Protein AF-A0A849ZLZ9-F1 (afdb_monomer)

Mean predicted aligned error: 6.82 Å

Radius of gyration: 15.66 Å; Cα contacts (8 Å, |Δi|>4): 148; chains: 1; bounding box: 37×38×41 Å

Solvent-accessible surface area (backbone atoms only — not comparable to full-atom values): 7045 Å² total; per-residue (Å²): 137,60,67,67,55,27,52,51,31,30,53,51,10,50,60,43,27,36,70,63,46,34,76,78,37,61,82,52,41,69,60,48,63,69,46,53,81,49,39,29,58,56,12,41,54,38,23,54,53,19,50,56,50,46,53,55,45,62,78,40,39,76,65,25,72,73,36,74,67,30,52,51,51,50,51,46,33,52,43,32,30,54,51,9,44,65,41,14,42,66,55,49,42,72,75,66,49,45,83,73,53,43,56,58,43,52,58,49,46,65,58,49,56,75,44,32,41,63,47,9,52,49,24,33,54,47,17,52,53,50,41,52,54,69,73,77,108

Secondary structure (DSSP, 8-state):
--HHHHHHHHHHHHHHTHHHHHHH-GGGHHHHHHHGGGHHHHHHHHHHHHHHHHHHHHHTHHHHTTSHHHHHHHHHHHHHHHHHHHHHHHHHHHHH--HHHHHHHHHHHHHHGGGHHHHHHHHHHHHHHHHHHHHH-

pLDDT: mean 80.6, std 7.14, range [56.56, 90.19]

Sequence (137 aa):
MSLILSLALIVLGLLACSSLIISKKPNAKELLDKIAPFQGYIGLVLLVLGLVNLVQAILNIGVMFSSIYGIIGLLVIFVSIALGFLASFTLLGQWFGGSAAAEKGVALRAKLILYQVPLGVAGIVLGAYWAFLTLTA

Foldseek 3Di:
DDLVLLVLLLVLLCLLCVVVCCVVPVVCVVVSVVCLVCQLVSLQVLLVVLVVVVVVCVVVVVVLVVDPVSVLVVVLSVLSNLSSCLSNLVVCCVVPPDPVCNVVSVVVNVVSSVCSNVSSVVSNVSSVVVSVVVVVD

Structure (mmCIF, N/CA/C/O backbone):
data_AF-A0A849ZLZ9-F1
#
_entry.id   AF-A0A849ZLZ9-F1
#
loop_
_atom_site.group_PDB
_atom_site.id
_atom_site.type_symbol
_atom_site.label_atom_id
_atom_site.label_alt_id
_atom_site.label_comp_id
_atom_site.label_asym_id
_atom_site.label_entity_id
_atom_site.label_seq_id
_atom_site.pdbx_PDB_ins_code
_atom_site.Cartn_x
_atom_site.Cartn_y
_atom_site.Cartn_z
_atom_site.occupancy
_atom_site.B_iso_or_equiv
_atom_site.auth_seq_id
_atom_site.auth_comp_id
_atom_site.auth_asym_id
_atom_site.auth_atom_id
_atom_site.pdbx_PDB_model_num
ATOM 1 N N . MET A 1 1 ? 14.075 -1.977 -4.797 1.00 59.25 1 MET A N 1
ATOM 2 C CA . MET A 1 1 ? 12.755 -2.215 -4.172 1.00 59.25 1 MET A CA 1
ATOM 3 C C . MET A 1 1 ? 12.989 -2.818 -2.793 1.00 59.25 1 MET A C 1
ATOM 5 O O . MET A 1 1 ? 13.527 -3.913 -2.717 1.00 59.25 1 MET A O 1
ATOM 9 N N . SER A 1 2 ? 12.710 -2.083 -1.718 1.00 62.53 2 SER A N 1
ATOM 10 C CA . SER A 1 2 ? 13.161 -2.439 -0.363 1.00 62.53 2 SER A CA 1
ATOM 11 C C . SER A 1 2 ? 12.257 -3.488 0.294 1.00 62.53 2 SER A C 1
ATOM 13 O O . SER A 1 2 ? 11.039 -3.389 0.196 1.00 62.53 2 SER A O 1
ATOM 15 N N . LEU A 1 3 ? 12.836 -4.426 1.048 1.00 72.38 3 LEU A N 1
ATOM 16 C CA . LEU A 1 3 ? 12.129 -5.460 1.832 1.00 72.38 3 LEU A CA 1
ATOM 17 C C . LEU A 1 3 ? 11.069 -4.867 2.792 1.00 72.38 3 LEU A C 1
ATOM 19 O O . LEU A 1 3 ? 10.021 -5.457 3.050 1.00 72.38 3 LEU A O 1
ATOM 23 N N . ILE A 1 4 ? 11.312 -3.631 3.233 1.00 72.94 4 ILE A N 1
ATOM 24 C CA . ILE A 1 4 ? 10.405 -2.785 4.020 1.00 72.94 4 ILE A CA 1
ATOM 25 C C . ILE A 1 4 ? 9.053 -2.571 3.315 1.00 72.94 4 ILE A C 1
ATOM 27 O O . ILE A 1 4 ? 8.011 -2.586 3.965 1.00 72.94 4 ILE A O 1
ATOM 31 N N . LEU A 1 5 ? 9.055 -2.400 1.991 1.00 72.44 5 LEU A N 1
ATOM 32 C CA . LEU A 1 5 ? 7.855 -2.151 1.187 1.00 72.44 5 LEU A CA 1
ATOM 33 C C . LEU A 1 5 ? 6.989 -3.412 1.098 1.00 72.44 5 LEU A C 1
ATOM 35 O O . LEU A 1 5 ? 5.779 -3.336 1.286 1.00 72.44 5 LEU A O 1
ATOM 39 N N . SER A 1 6 ? 7.616 -4.576 0.906 1.00 75.19 6 SER A N 1
ATOM 40 C CA . SER A 1 6 ? 6.931 -5.874 0.893 1.00 75.19 6 SER A CA 1
ATOM 41 C C . SER A 1 6 ? 6.274 -6.174 2.241 1.00 75.19 6 SER A C 1
ATOM 43 O O . SER A 1 6 ? 5.108 -6.558 2.292 1.00 75.19 6 SER A O 1
ATOM 45 N N . LEU A 1 7 ? 6.993 -5.943 3.344 1.00 79.88 7 LEU A N 1
ATOM 46 C CA . LEU A 1 7 ? 6.455 -6.120 4.696 1.00 79.88 7 LEU A CA 1
ATOM 47 C C . LEU A 1 7 ? 5.292 -5.164 4.974 1.00 79.88 7 LEU A C 1
ATOM 49 O O . LEU A 1 7 ? 4.244 -5.593 5.457 1.00 79.88 7 LEU A O 1
ATOM 53 N N . ALA A 1 8 ? 5.444 -3.884 4.631 1.00 78.81 8 ALA A N 1
ATOM 54 C CA . ALA A 1 8 ? 4.388 -2.892 4.803 1.00 78.81 8 ALA A CA 1
ATOM 55 C C . ALA A 1 8 ? 3.140 -3.231 3.968 1.00 78.81 8 ALA A C 1
ATOM 57 O O . ALA A 1 8 ? 2.022 -3.083 4.462 1.00 78.81 8 ALA A O 1
ATOM 58 N N . LEU A 1 9 ? 3.319 -3.749 2.746 1.00 80.50 9 LEU A N 1
ATOM 59 C CA . LEU A 1 9 ? 2.232 -4.216 1.885 1.00 80.50 9 LEU A CA 1
ATOM 60 C C . LEU A 1 9 ? 1.478 -5.399 2.500 1.00 80.50 9 LEU A C 1
ATOM 62 O O . LEU A 1 9 ? 0.249 -5.410 2.487 1.00 80.50 9 LEU A O 1
ATOM 66 N N . ILE A 1 10 ? 2.196 -6.368 3.072 1.00 82.25 10 ILE A N 1
ATOM 67 C CA . ILE A 1 10 ? 1.593 -7.526 3.747 1.00 82.25 10 ILE A CA 1
ATOM 68 C C . ILE A 1 10 ? 0.794 -7.068 4.970 1.00 82.25 10 ILE A C 1
ATOM 70 O O . ILE A 1 10 ? -0.351 -7.486 5.145 1.00 82.25 10 ILE A O 1
ATOM 74 N N . VAL A 1 11 ? 1.357 -6.177 5.793 1.00 82.31 11 VAL A N 1
ATOM 75 C CA . VAL A 1 11 ? 0.673 -5.629 6.976 1.00 82.31 11 VAL A CA 1
ATOM 76 C C . VAL A 1 11 ? -0.584 -4.859 6.572 1.00 82.31 11 VAL A C 1
ATOM 78 O O . VAL A 1 11 ? -1.655 -5.097 7.127 1.00 82.31 11 VAL A O 1
ATOM 81 N N . LEU A 1 12 ? -0.502 -3.983 5.568 1.00 81.88 12 LEU A N 1
ATOM 82 C CA . LEU A 1 12 ? -1.668 -3.254 5.064 1.00 81.88 12 LEU A CA 1
ATOM 83 C C . LEU A 1 12 ? -2.6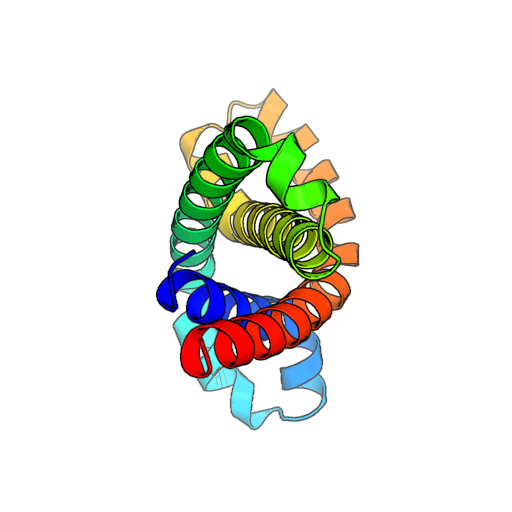92 -4.169 4.395 1.00 81.88 12 LEU A C 1
ATOM 85 O O . LEU A 1 12 ? -3.888 -3.938 4.548 1.00 81.88 12 LEU A O 1
ATOM 89 N N . GLY A 1 13 ? -2.250 -5.220 3.708 1.00 82.12 13 GLY A N 1
ATOM 90 C CA . GLY A 1 13 ? -3.126 -6.234 3.134 1.00 82.12 13 GLY A CA 1
ATOM 91 C C . GLY A 1 13 ? -3.882 -7.018 4.207 1.00 82.12 13 GLY A C 1
ATOM 92 O O . GLY A 1 13 ? -5.089 -7.226 4.077 1.00 82.12 13 GLY A O 1
ATOM 93 N N . LEU A 1 14 ? -3.217 -7.364 5.314 1.00 82.38 14 LEU A N 1
ATOM 94 C CA . LEU A 1 14 ? -3.843 -7.974 6.493 1.00 82.38 14 LEU A CA 1
ATOM 95 C C . LEU A 1 14 ? -4.865 -7.031 7.140 1.00 82.38 14 LEU A C 1
ATOM 97 O O . LEU A 1 14 ? -5.978 -7.458 7.440 1.00 82.38 14 LEU A O 1
ATOM 101 N N . LEU A 1 15 ? -4.530 -5.747 7.300 1.00 82.56 15 LEU A N 1
ATOM 102 C CA . LEU A 1 15 ? -5.455 -4.735 7.825 1.00 82.56 15 LEU A CA 1
ATOM 103 C C . LEU A 1 15 ? -6.642 -4.492 6.881 1.00 82.56 15 LEU A C 1
ATOM 105 O O . LEU A 1 15 ? -7.772 -4.329 7.336 1.00 82.56 15 LEU A O 1
ATOM 109 N N . ALA A 1 16 ? -6.420 -4.515 5.567 1.00 83.12 16 ALA A N 1
ATOM 110 C CA . ALA A 1 16 ? -7.469 -4.414 4.556 1.00 83.12 16 ALA A CA 1
ATOM 111 C C . ALA A 1 16 ? -8.394 -5.643 4.550 1.00 83.12 16 ALA A C 1
ATOM 113 O O . ALA A 1 16 ? -9.595 -5.508 4.325 1.00 83.12 16 ALA A O 1
ATOM 114 N N . CYS A 1 17 ? -7.856 -6.822 4.868 1.00 82.62 17 CYS A N 1
ATOM 115 C CA . CYS A 1 17 ? -8.613 -8.062 5.042 1.00 82.62 17 CYS A CA 1
ATOM 116 C C . CYS A 1 17 ? -9.106 -8.279 6.481 1.00 82.62 17 CYS A C 1
ATOM 118 O O . CYS A 1 17 ? -9.620 -9.356 6.781 1.00 82.62 17 CYS A O 1
ATOM 120 N N . SER A 1 18 ? -8.967 -7.295 7.377 1.00 79.38 18 SER A N 1
ATOM 121 C CA . SER A 1 18 ? -9.346 -7.418 8.793 1.00 79.38 18 SER A CA 1
ATOM 122 C C . SER A 1 18 ? -10.785 -7.902 8.971 1.00 79.38 18 SER A C 1
ATOM 124 O O . SER A 1 18 ? -11.031 -8.776 9.794 1.00 79.38 18 SER A O 1
ATOM 126 N N . SER A 1 19 ? -11.718 -7.430 8.141 1.00 74.94 19 SER A N 1
ATOM 127 C CA . SER A 1 19 ? -13.118 -7.874 8.134 1.00 74.94 19 SER A CA 1
ATOM 128 C C . SER A 1 19 ? -13.273 -9.376 7.855 1.00 74.94 19 SER A C 1
ATOM 130 O O . SER A 1 19 ? -14.021 -10.059 8.557 1.00 74.94 19 SER A O 1
ATOM 132 N N . LEU A 1 20 ? -12.523 -9.922 6.890 1.00 78.44 20 LEU A N 1
ATOM 133 C CA . LEU A 1 20 ? -12.486 -11.361 6.609 1.00 78.44 20 LEU A CA 1
ATOM 134 C C . LEU A 1 20 ? -11.795 -12.149 7.728 1.00 78.44 20 LEU A C 1
ATOM 136 O O . LEU A 1 20 ? -12.244 -13.241 8.086 1.00 78.44 20 LEU A O 1
ATOM 140 N N . ILE A 1 21 ? -10.704 -11.610 8.277 1.00 80.56 21 ILE A N 1
ATOM 141 C CA . ILE A 1 21 ? -9.932 -12.261 9.341 1.00 80.56 21 ILE A CA 1
ATOM 142 C C . ILE A 1 21 ? -10.770 -12.348 10.616 1.00 80.56 21 ILE A C 1
ATOM 144 O O . ILE A 1 21 ? -10.863 -13.429 11.184 1.00 80.56 21 ILE A O 1
ATOM 148 N N . ILE A 1 22 ? -11.431 -11.265 11.029 1.00 81.31 22 ILE A N 1
ATOM 149 C CA . ILE A 1 22 ? -12.302 -11.226 12.213 1.00 81.31 22 ILE A CA 1
ATOM 150 C C . ILE A 1 22 ? -13.489 -12.181 12.042 1.00 81.31 22 ILE A C 1
ATOM 152 O O . ILE A 1 22 ? -13.845 -12.880 12.988 1.00 81.31 22 ILE A O 1
ATOM 156 N N . SER A 1 23 ? -14.053 -12.276 10.831 1.00 80.31 23 SER A N 1
ATOM 157 C CA . SER A 1 23 ? -15.145 -13.210 10.525 1.00 80.31 23 SER A CA 1
ATOM 158 C C . SER A 1 23 ? -14.745 -14.683 10.702 1.00 80.31 23 SER A C 1
ATOM 160 O O . SER A 1 23 ? -15.577 -15.491 11.111 1.00 80.31 23 SER A O 1
ATOM 162 N N . LYS A 1 24 ? -13.480 -15.045 10.442 1.00 83.00 24 LYS A N 1
ATOM 163 C CA . LYS A 1 24 ? -12.973 -16.423 10.610 1.00 83.00 24 LYS A CA 1
ATOM 164 C C . LYS A 1 24 ? -12.266 -16.671 11.946 1.00 83.00 24 LYS A C 1
ATOM 166 O O . LYS A 1 24 ? -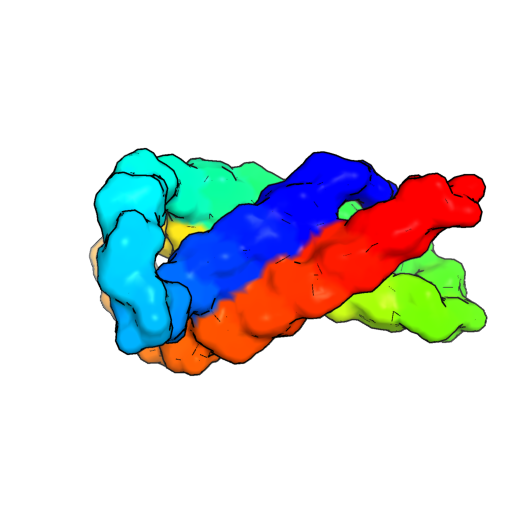12.232 -17.805 12.417 1.00 83.00 24 LYS A O 1
ATOM 171 N N . LYS A 1 25 ? -11.661 -15.642 12.536 1.00 79.81 25 LYS A N 1
ATOM 172 C CA . LYS A 1 25 ? -10.897 -15.674 13.789 1.00 79.81 25 LYS A CA 1
ATOM 173 C C . LYS A 1 25 ? -11.223 -14.426 14.621 1.00 79.81 25 LYS A C 1
ATOM 175 O O . LYS A 1 25 ? -10.478 -13.445 14.568 1.00 79.81 25 LYS A O 1
ATOM 180 N N . PRO A 1 26 ? -12.272 -14.480 15.458 1.00 78.25 26 PRO A N 1
ATOM 181 C CA . PRO A 1 26 ? -12.673 -13.355 16.307 1.00 78.25 26 PRO A CA 1
ATOM 182 C C . PRO A 1 26 ? -11.562 -12.886 17.257 1.00 78.25 26 PRO A C 1
ATOM 184 O O . PRO A 1 26 ? -11.462 -11.701 17.552 1.00 78.25 26 PRO A O 1
ATOM 187 N N . ASN A 1 27 ? -10.678 -13.800 17.674 1.00 82.12 27 ASN A N 1
ATOM 188 C CA . ASN A 1 27 ? -9.545 -13.521 18.564 1.00 82.12 27 ASN A CA 1
ATOM 189 C C . ASN A 1 27 ? -8.535 -12.507 17.972 1.00 82.12 27 ASN A C 1
ATOM 191 O O . ASN A 1 27 ? -7.811 -11.839 18.698 1.00 82.12 27 ASN A O 1
ATOM 195 N N . ALA A 1 28 ? -8.498 -12.329 16.646 1.00 79.50 28 ALA A N 1
ATOM 196 C CA . ALA A 1 28 ? -7.623 -11.337 16.014 1.00 79.50 28 ALA A CA 1
ATOM 197 C C . ALA A 1 28 ? -8.138 -9.892 16.152 1.00 79.50 28 ALA A C 1
ATOM 199 O O . ALA A 1 28 ? -7.388 -8.954 15.881 1.00 79.50 28 ALA A O 1
ATOM 200 N N . LYS A 1 29 ? -9.398 -9.699 16.565 1.00 77.44 29 LYS A N 1
ATOM 201 C CA . LYS A 1 29 ? -10.043 -8.383 16.639 1.00 77.44 29 LYS A CA 1
ATOM 202 C C . LYS A 1 29 ? -9.290 -7.417 17.553 1.00 77.44 29 LYS A C 1
ATOM 204 O O . LYS A 1 29 ? -9.022 -6.296 17.150 1.00 77.44 29 LYS A O 1
ATOM 209 N N . GLU A 1 30 ? -8.862 -7.875 18.726 1.00 83.31 30 GLU A N 1
ATOM 210 C CA . GLU A 1 30 ? -8.204 -7.020 19.722 1.00 83.31 30 GLU A CA 1
ATOM 211 C C . GLU A 1 30 ? -6.836 -6.492 19.247 1.00 83.31 30 GLU A C 1
ATOM 213 O O . GLU A 1 30 ? -6.474 -5.343 19.499 1.00 83.31 30 GLU A O 1
ATOM 218 N N . LEU A 1 31 ? -6.080 -7.312 18.506 1.00 81.44 31 LEU A N 1
ATOM 219 C CA . LEU A 1 31 ? -4.817 -6.901 17.882 1.00 81.44 31 LEU A CA 1
ATOM 220 C C . LEU A 1 31 ? -5.052 -5.936 16.716 1.00 81.44 3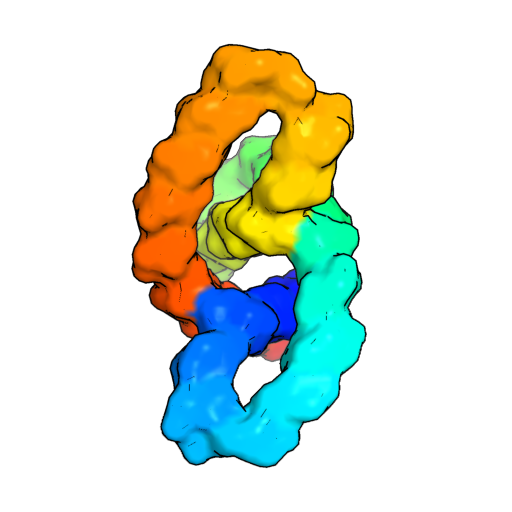1 LEU A C 1
ATOM 222 O O . LEU A 1 31 ? -4.332 -4.949 16.581 1.00 81.44 31 LEU A O 1
ATOM 226 N N . LEU A 1 32 ? -6.059 -6.205 15.881 1.00 78.56 32 LEU A N 1
ATOM 227 C CA . LEU A 1 32 ? -6.397 -5.361 14.735 1.00 78.56 32 LEU A CA 1
ATOM 228 C C . LEU A 1 32 ? -6.918 -3.990 15.179 1.00 78.56 32 LEU A C 1
ATOM 230 O O . LEU A 1 32 ? -6.498 -2.984 14.611 1.00 78.56 32 LEU A O 1
ATOM 234 N N . ASP A 1 33 ? -7.732 -3.933 16.234 1.00 81.94 33 ASP A N 1
ATOM 235 C CA . ASP A 1 33 ? -8.252 -2.686 16.805 1.00 81.94 33 ASP A CA 1
ATOM 236 C C . ASP A 1 33 ? -7.124 -1.798 17.366 1.00 81.94 33 ASP A C 1
ATOM 238 O O . ASP A 1 33 ? -7.188 -0.574 17.253 1.00 81.94 33 ASP A O 1
ATOM 242 N N . LYS A 1 34 ? -6.036 -2.388 17.888 1.00 82.06 34 LYS A N 1
ATOM 243 C CA . LYS A 1 34 ? -4.839 -1.635 18.316 1.00 82.06 34 LYS A CA 1
ATOM 244 C C . LYS A 1 34 ? -4.050 -1.035 17.151 1.00 82.06 34 LYS A C 1
ATOM 246 O O . LYS A 1 34 ? -3.434 0.017 17.312 1.00 82.06 34 LYS A O 1
ATOM 251 N N . ILE A 1 35 ? -4.044 -1.690 15.989 1.00 79.25 35 ILE A N 1
ATOM 252 C CA . ILE A 1 35 ? -3.274 -1.255 14.810 1.00 79.25 35 ILE A CA 1
ATOM 253 C C . ILE A 1 35 ? -4.111 -0.336 13.901 1.00 79.25 35 ILE A C 1
ATOM 255 O O . ILE A 1 35 ? -3.557 0.531 13.225 1.00 79.25 35 ILE A O 1
ATOM 259 N N . ALA A 1 36 ? -5.441 -0.463 13.925 1.00 78.62 36 ALA A N 1
ATOM 260 C CA . ALA A 1 36 ? -6.393 0.365 13.185 1.00 78.62 36 ALA A CA 1
ATOM 261 C C . ALA A 1 36 ? -6.125 1.887 13.253 1.00 78.62 36 ALA A C 1
ATOM 263 O O . ALA A 1 36 ? -6.113 2.514 12.191 1.00 78.62 36 ALA A O 1
ATOM 264 N N . PRO A 1 37 ? -5.842 2.516 14.416 1.00 80.88 37 PRO A N 1
ATOM 265 C CA . PRO A 1 37 ? -5.543 3.952 14.461 1.00 80.88 37 PRO A CA 1
ATOM 266 C C . PRO A 1 37 ? -4.264 4.335 13.699 1.00 80.88 37 PRO A C 1
ATOM 268 O O . PRO A 1 37 ? -4.169 5.438 13.163 1.00 80.88 37 PRO A O 1
ATOM 271 N N . PH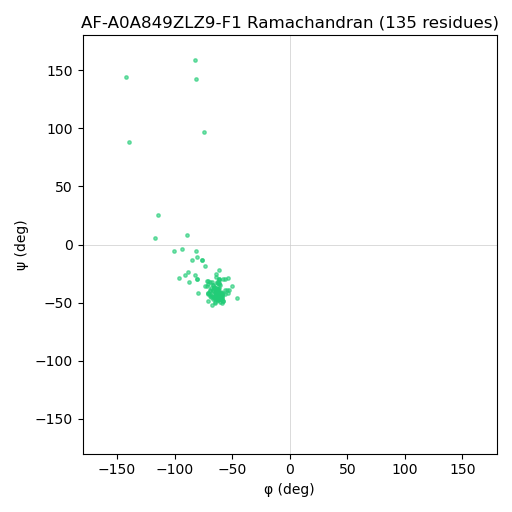E A 1 38 ? -3.295 3.423 13.581 1.00 82.88 38 PHE A N 1
ATOM 272 C CA . PHE A 1 38 ? -2.062 3.648 12.823 1.00 82.88 38 PHE A CA 1
ATOM 273 C C . PHE A 1 38 ? -2.214 3.346 11.327 1.00 82.88 38 PHE A C 1
ATOM 275 O O . PHE A 1 38 ? -1.371 3.766 10.533 1.00 82.88 38 PHE A O 1
ATOM 282 N N . GLN A 1 39 ? -3.293 2.672 10.914 1.00 82.06 39 GLN A N 1
ATOM 283 C CA . GLN A 1 39 ? -3.520 2.244 9.530 1.00 82.06 39 GLN A CA 1
ATOM 284 C C . GLN A 1 39 ? -3.425 3.404 8.529 1.00 82.06 39 GLN A C 1
ATOM 286 O O . GLN A 1 39 ? -2.844 3.234 7.458 1.00 82.06 39 GLN A O 1
ATOM 291 N N . GLY A 1 40 ? -3.944 4.585 8.882 1.00 84.69 40 GLY A N 1
ATOM 292 C CA . GLY A 1 40 ? -3.874 5.772 8.026 1.00 84.69 40 GLY A CA 1
ATOM 293 C C . GLY A 1 40 ? -2.445 6.253 7.772 1.00 84.69 40 GLY A C 1
ATOM 294 O O . GLY A 1 40 ? -2.084 6.540 6.632 1.00 84.69 40 GLY A O 1
ATOM 295 N N . TYR A 1 41 ? -1.610 6.273 8.813 1.00 86.25 41 TYR A N 1
ATOM 296 C CA . TYR A 1 41 ? -0.206 6.677 8.718 1.00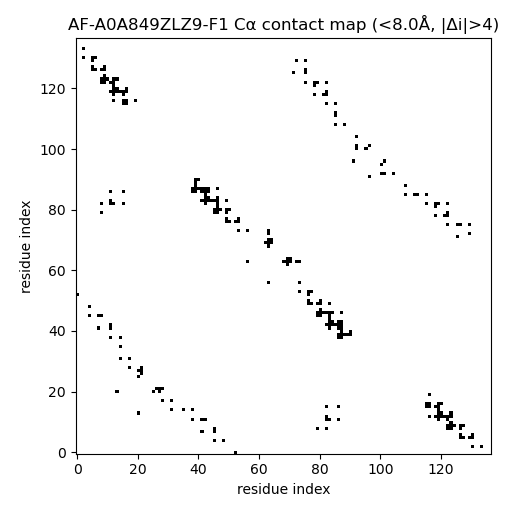 86.25 41 TYR A CA 1
ATOM 297 C C . TYR A 1 41 ? 0.638 5.640 7.975 1.00 86.25 41 TYR A C 1
ATOM 299 O O . TYR A 1 41 ? 1.429 6.003 7.105 1.00 86.25 41 TYR A O 1
ATOM 307 N N . ILE A 1 42 ? 0.427 4.348 8.256 1.00 84.88 42 ILE A N 1
ATOM 308 C CA . ILE A 1 42 ? 1.100 3.252 7.540 1.00 84.88 42 ILE A CA 1
ATOM 309 C C . ILE A 1 42 ? 0.726 3.312 6.053 1.00 84.88 42 ILE A C 1
ATOM 311 O O . ILE A 1 42 ? 1.596 3.226 5.187 1.00 84.88 42 ILE A O 1
ATOM 315 N N . GLY A 1 43 ? -0.559 3.532 5.755 1.00 87.38 43 GLY A N 1
ATOM 316 C CA . GLY A 1 43 ? -1.065 3.731 4.400 1.00 87.38 43 GLY A CA 1
ATOM 317 C C . GLY A 1 43 ? -0.407 4.902 3.682 1.00 87.38 43 GLY A C 1
ATOM 318 O O . GLY A 1 43 ? -0.048 4.778 2.515 1.00 87.38 43 GLY A O 1
ATOM 319 N N . LEU A 1 44 ? -0.195 6.017 4.382 1.00 88.00 44 LEU A N 1
ATOM 320 C CA . LEU A 1 44 ? 0.405 7.214 3.801 1.00 88.00 44 LEU A CA 1
ATOM 321 C C . LEU A 1 44 ? 1.880 6.987 3.455 1.00 88.00 44 LEU A C 1
ATOM 323 O O . LEU A 1 44 ? 2.312 7.324 2.355 1.00 88.00 44 LEU A O 1
ATOM 327 N N . VAL A 1 45 ? 2.639 6.366 4.362 1.00 87.62 45 VAL A N 1
ATOM 328 C CA . VAL A 1 45 ? 4.036 5.992 4.098 1.00 87.62 45 VAL A CA 1
ATOM 329 C C . VAL A 1 45 ? 4.108 5.034 2.908 1.00 87.62 45 VAL A C 1
ATOM 331 O O . VAL A 1 45 ? 4.913 5.251 2.002 1.00 87.62 45 VAL A O 1
ATOM 334 N N . LEU A 1 46 ? 3.233 4.022 2.857 1.00 86.25 46 LEU A N 1
ATOM 335 C CA . LEU A 1 46 ? 3.183 3.089 1.731 1.00 86.25 46 LEU A CA 1
ATOM 336 C C . LEU A 1 46 ? 2.818 3.792 0.418 1.00 86.25 46 LEU A C 1
ATOM 338 O O . LEU A 1 46 ? 3.412 3.490 -0.613 1.00 86.25 46 LEU A O 1
ATOM 342 N N . LEU A 1 47 ? 1.885 4.745 0.449 1.00 89.94 47 LEU A N 1
ATOM 343 C CA . LEU A 1 47 ? 1.495 5.530 -0.719 1.00 89.94 47 LEU A CA 1
ATOM 344 C C . LEU A 1 47 ? 2.682 6.327 -1.272 1.00 89.94 47 LEU A C 1
ATOM 346 O O . LEU A 1 47 ? 2.965 6.249 -2.466 1.00 89.94 47 LEU A O 1
ATOM 350 N N . VAL A 1 48 ? 3.405 7.048 -0.411 1.00 89.38 48 VAL A N 1
ATOM 351 C CA . VAL A 1 48 ? 4.581 7.838 -0.812 1.00 89.38 48 VAL A CA 1
ATOM 352 C C . VAL A 1 48 ? 5.677 6.931 -1.370 1.00 89.38 48 VAL A C 1
ATOM 354 O O . VAL A 1 48 ? 6.208 7.200 -2.448 1.00 89.38 48 VAL A O 1
ATOM 357 N N . LEU A 1 49 ? 5.978 5.820 -0.693 1.00 85.56 49 LEU A N 1
ATOM 358 C CA . LEU A 1 49 ? 6.957 4.847 -1.179 1.00 85.56 49 LEU A CA 1
ATOM 359 C C . LEU A 1 49 ? 6.526 4.228 -2.514 1.00 85.56 49 LEU A C 1
ATOM 361 O O . LEU A 1 49 ? 7.350 4.097 -3.418 1.00 85.56 49 LEU A O 1
ATOM 365 N N . GLY A 1 50 ? 5.248 3.886 -2.667 1.00 86.38 50 GLY A N 1
ATOM 366 C CA . GLY A 1 50 ? 4.683 3.378 -3.913 1.00 86.38 50 GLY A CA 1
ATOM 367 C C . GLY A 1 50 ? 4.856 4.370 -5.062 1.00 86.38 50 GLY A C 1
ATOM 368 O O . GLY A 1 50 ? 5.333 3.986 -6.126 1.00 86.38 50 GLY A O 1
ATOM 369 N N . LEU A 1 51 ? 4.569 5.654 -4.835 1.00 89.75 51 LEU A N 1
ATOM 370 C CA . LEU A 1 51 ? 4.749 6.712 -5.834 1.00 89.75 51 LEU A CA 1
ATOM 371 C C . LEU A 1 51 ? 6.220 6.912 -6.220 1.00 89.75 51 LEU A C 1
ATOM 373 O O . LEU A 1 51 ? 6.532 7.005 -7.406 1.00 89.75 51 LEU A O 1
ATOM 377 N N . VAL A 1 52 ? 7.140 6.912 -5.251 1.00 88.50 52 VAL A N 1
ATOM 378 C CA . VAL A 1 52 ? 8.586 6.991 -5.531 1.00 88.50 52 VAL A CA 1
ATOM 379 C C . VAL A 1 52 ? 9.044 5.804 -6.385 1.00 88.50 52 VAL A C 1
ATOM 381 O O . VAL A 1 52 ? 9.804 5.982 -7.338 1.00 88.50 52 VAL A O 1
ATOM 384 N N . ASN A 1 53 ? 8.553 4.595 -6.094 1.00 84.38 53 ASN A N 1
ATOM 385 C CA . ASN A 1 53 ? 8.878 3.409 -6.888 1.00 84.38 53 ASN A CA 1
ATOM 386 C C . ASN A 1 53 ? 8.209 3.426 -8.264 1.00 84.38 53 ASN A C 1
ATOM 388 O O . ASN A 1 53 ? 8.807 2.937 -9.216 1.00 84.38 53 ASN A O 1
ATOM 392 N N . LEU A 1 54 ? 7.024 4.026 -8.401 1.00 88.19 54 LEU A N 1
ATOM 393 C CA . LEU A 1 54 ? 6.385 4.236 -9.698 1.00 88.19 54 LEU A CA 1
ATOM 394 C C . LEU A 1 54 ? 7.226 5.153 -10.590 1.00 88.19 54 LEU A C 1
ATOM 396 O O . LEU A 1 54 ? 7.437 4.837 -11.757 1.00 88.19 54 LEU A O 1
ATOM 400 N N . VAL A 1 55 ? 7.760 6.250 -10.048 1.00 89.12 55 VAL A N 1
ATOM 401 C CA . VAL A 1 55 ? 8.664 7.135 -10.801 1.00 89.12 55 VAL A CA 1
ATOM 402 C C . VAL A 1 55 ? 9.914 6.370 -11.241 1.00 89.12 55 VAL A C 1
ATOM 404 O O . VAL A 1 55 ? 10.268 6.403 -12.417 1.00 89.12 55 VAL A O 1
ATOM 407 N N . GLN A 1 56 ? 10.545 5.610 -10.340 1.00 84.06 56 GLN A N 1
ATOM 408 C CA . GLN A 1 56 ? 11.705 4.778 -10.692 1.00 84.06 56 GLN A CA 1
ATOM 409 C C . GLN A 1 56 ? 11.371 3.707 -11.742 1.00 84.06 56 GLN A C 1
ATOM 411 O O . GLN A 1 56 ? 12.188 3.437 -12.624 1.00 84.06 56 GLN A O 1
ATOM 416 N N . ALA A 1 57 ? 10.174 3.123 -11.670 1.00 83.94 57 ALA A N 1
ATOM 417 C CA . ALA A 1 57 ? 9.674 2.147 -12.629 1.00 83.94 57 ALA A CA 1
ATOM 418 C C . ALA A 1 57 ? 9.483 2.747 -14.022 1.00 83.94 57 ALA A C 1
ATOM 420 O O . ALA A 1 57 ? 9.894 2.139 -15.005 1.00 83.94 57 ALA A O 1
ATOM 421 N N . ILE A 1 58 ? 8.925 3.956 -14.107 1.00 85.19 58 ILE A N 1
ATOM 422 C CA . ILE A 1 58 ? 8.751 4.678 -15.373 1.00 85.19 58 ILE A CA 1
ATOM 423 C C . ILE A 1 58 ? 10.113 5.032 -15.985 1.00 85.19 58 ILE A C 1
ATOM 425 O O . ILE A 1 58 ? 10.314 4.848 -17.183 1.00 85.19 58 ILE A O 1
ATOM 429 N N . LEU A 1 59 ? 11.075 5.471 -15.169 1.00 85.00 59 LEU A N 1
ATOM 430 C CA . LEU A 1 59 ? 12.435 5.771 -15.633 1.00 85.00 59 LEU A CA 1
ATOM 431 C C . LEU A 1 59 ? 13.175 4.531 -16.164 1.00 85.00 59 LEU A C 1
ATOM 433 O O . LEU A 1 59 ? 14.053 4.660 -17.010 1.00 85.00 59 LEU A O 1
ATOM 437 N N . ASN A 1 60 ? 12.804 3.334 -15.704 1.00 82.88 60 ASN A N 1
ATOM 438 C CA . ASN A 1 60 ? 13.403 2.060 -16.114 1.00 82.88 60 ASN A CA 1
ATOM 439 C C . ASN A 1 60 ? 12.411 1.158 -16.867 1.00 82.88 60 ASN A C 1
ATOM 441 O O . ASN A 1 60 ? 12.557 -0.067 -16.875 1.00 82.88 60 ASN A O 1
ATOM 445 N N . ILE A 1 61 ? 11.396 1.746 -17.510 1.00 78.38 61 ILE A N 1
ATOM 446 C CA . ILE A 1 61 ? 10.253 0.997 -18.048 1.00 78.38 61 ILE A CA 1
ATOM 447 C C . ILE A 1 61 ? 10.669 -0.036 -19.103 1.00 78.38 61 ILE A C 1
ATOM 449 O O . ILE A 1 61 ? 10.142 -1.145 -19.120 1.00 78.38 61 ILE A O 1
ATOM 453 N N . GLY A 1 62 ? 11.692 0.268 -19.910 1.00 76.81 62 GLY A N 1
ATOM 454 C CA . GLY A 1 62 ? 12.240 -0.665 -20.900 1.00 76.81 62 GLY A CA 1
ATOM 455 C C . GLY A 1 62 ? 12.816 -1.945 -20.282 1.00 76.81 62 GLY A C 1
ATOM 456 O O . GLY A 1 62 ? 12.679 -3.020 -20.859 1.00 76.81 62 GLY A O 1
ATOM 457 N N . VAL A 1 63 ? 13.394 -1.859 -19.080 1.00 72.31 63 VAL A N 1
ATOM 458 C CA . VAL A 1 63 ? 13.911 -3.020 -18.336 1.00 72.31 63 VAL A CA 1
ATOM 459 C C . VAL A 1 63 ? 12.777 -3.759 -17.621 1.00 72.31 63 VAL A C 1
ATOM 461 O O . VAL A 1 63 ? 12.827 -4.975 -17.469 1.00 72.31 63 VAL A O 1
ATOM 464 N N . MET A 1 64 ? 11.716 -3.056 -17.219 1.00 71.00 64 MET A N 1
ATOM 465 C CA . MET A 1 64 ? 10.572 -3.694 -16.562 1.00 71.00 64 MET A CA 1
ATOM 466 C C . MET A 1 64 ? 9.719 -4.536 -17.512 1.00 71.00 64 MET A C 1
ATOM 468 O O . MET A 1 64 ? 9.232 -5.591 -17.113 1.00 71.00 64 MET A O 1
ATOM 472 N N . PHE A 1 65 ? 9.557 -4.115 -18.765 1.00 76.50 65 PHE A N 1
ATOM 473 C CA . PHE A 1 65 ? 8.823 -4.906 -19.757 1.00 76.50 65 PHE A CA 1
ATOM 474 C C . PHE A 1 65 ? 9.655 -6.032 -20.385 1.00 76.50 65 PHE A C 1
ATOM 476 O O . PHE A 1 65 ? 9.085 -6.902 -21.038 1.00 76.50 65 PHE A O 1
ATOM 483 N N . SER A 1 66 ? 10.976 -6.065 -20.171 1.00 76.81 66 SER A N 1
ATOM 484 C CA . SER A 1 66 ? 11.835 -7.123 -20.725 1.00 76.81 66 SER A CA 1
ATOM 485 C C . SER A 1 66 ? 11.727 -8.454 -19.976 1.00 76.81 66 SER A C 1
ATOM 487 O O . SER A 1 66 ? 12.189 -9.481 -20.470 1.00 76.81 66 SER A O 1
ATOM 489 N N . SER A 1 67 ? 11.119 -8.455 -18.788 1.00 78.12 67 SER A N 1
ATOM 490 C CA . SER A 1 67 ? 11.050 -9.625 -17.924 1.00 78.12 67 SER A CA 1
ATOM 491 C C . SER A 1 67 ? 9.710 -9.727 -17.206 1.00 78.12 67 SER A C 1
ATOM 493 O O . SER A 1 67 ? 9.153 -8.733 -16.739 1.00 78.12 67 SER A O 1
ATOM 495 N N . ILE A 1 68 ? 9.226 -10.958 -17.028 1.00 78.50 68 ILE A N 1
ATOM 496 C CA . ILE A 1 68 ? 8.016 -11.245 -16.247 1.00 78.50 68 ILE A CA 1
ATOM 497 C C . ILE A 1 68 ? 8.113 -10.711 -14.808 1.00 78.50 68 ILE A C 1
ATOM 499 O O . ILE A 1 68 ? 7.112 -10.285 -14.233 1.00 78.50 68 ILE A O 1
ATOM 503 N N . TYR A 1 69 ? 9.327 -10.639 -14.251 1.00 77.44 69 TYR A N 1
ATOM 504 C CA . TYR A 1 69 ? 9.575 -10.063 -12.929 1.00 77.44 69 TYR A CA 1
ATOM 505 C C . TYR A 1 69 ? 9.303 -8.554 -12.879 1.00 77.44 69 TYR A C 1
ATOM 507 O O . TYR A 1 69 ? 8.802 -8.060 -11.870 1.00 77.44 69 TYR A O 1
ATOM 515 N N . GLY A 1 70 ? 9.573 -7.815 -13.957 1.00 78.81 70 GLY A N 1
ATOM 516 C CA . GLY A 1 70 ? 9.299 -6.379 -14.013 1.00 78.81 70 GLY A CA 1
ATOM 517 C C . GLY A 1 70 ? 7.806 -6.070 -14.145 1.00 78.81 70 GLY A C 1
ATOM 518 O O . GLY A 1 70 ? 7.313 -5.152 -13.488 1.00 78.81 70 GLY A O 1
ATOM 519 N N . ILE A 1 71 ? 7.059 -6.902 -14.879 1.00 80.75 71 ILE A N 1
ATOM 520 C CA . ILE A 1 71 ? 5.589 -6.819 -14.958 1.00 80.75 71 ILE A CA 1
ATOM 521 C C . ILE A 1 71 ? 4.958 -7.065 -13.579 1.00 80.75 71 ILE A C 1
ATOM 523 O O . ILE A 1 71 ? 4.084 -6.311 -13.149 1.00 80.75 71 ILE A O 1
ATOM 527 N N . ILE A 1 72 ? 5.430 -8.081 -12.848 1.00 82.50 72 ILE A N 1
ATOM 528 C CA . ILE A 1 72 ? 4.969 -8.344 -11.475 1.00 82.50 72 ILE A CA 1
ATOM 529 C C . ILE A 1 72 ? 5.350 -7.185 -10.543 1.00 82.50 72 ILE A C 1
ATOM 531 O O . ILE A 1 72 ? 4.529 -6.764 -9.728 1.00 82.50 72 ILE A O 1
ATOM 535 N N . GLY A 1 73 ? 6.553 -6.622 -10.690 1.00 81.31 73 GLY A N 1
ATOM 536 C CA . GLY A 1 73 ? 7.003 -5.455 -9.928 1.00 81.31 73 GLY A 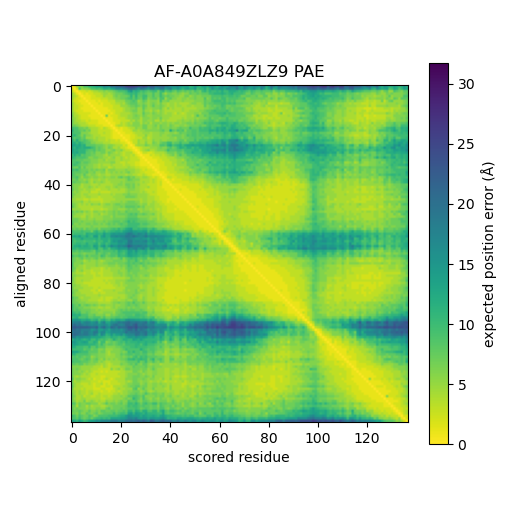CA 1
ATOM 537 C C . GLY A 1 73 ? 6.112 -4.226 -10.133 1.00 81.31 73 GLY A C 1
ATOM 538 O O . GLY A 1 73 ? 5.755 -3.557 -9.164 1.00 81.31 73 GLY A O 1
ATOM 539 N N . LEU A 1 74 ? 5.671 -3.967 -11.367 1.00 84.81 74 LEU A N 1
ATOM 540 C CA . LEU A 1 74 ? 4.678 -2.928 -11.670 1.00 84.81 74 LEU A CA 1
ATOM 541 C C . LEU A 1 74 ? 3.343 -3.185 -10.964 1.00 84.81 74 LEU A C 1
ATOM 543 O O . LEU A 1 74 ? 2.753 -2.264 -10.399 1.00 84.81 74 LEU A O 1
ATOM 547 N N . LEU A 1 75 ? 2.890 -4.438 -10.946 1.00 86.56 75 LEU A N 1
ATOM 548 C CA . LEU A 1 75 ? 1.654 -4.833 -10.271 1.00 86.56 75 LEU A CA 1
ATOM 549 C C . LEU A 1 75 ? 1.744 -4.623 -8.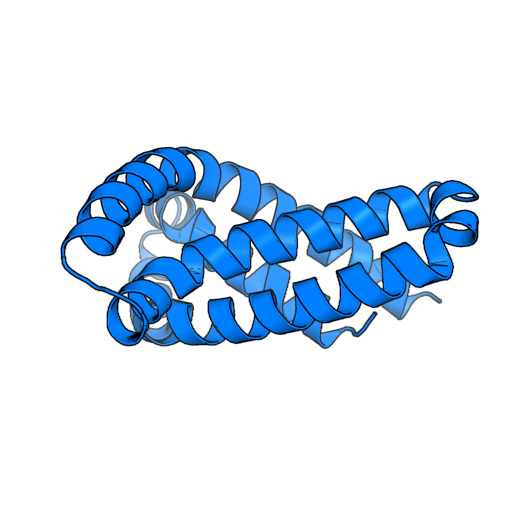751 1.00 86.56 75 LEU A C 1
ATOM 551 O O . LEU A 1 75 ? 0.814 -4.089 -8.146 1.00 86.56 75 LEU A O 1
ATOM 555 N N . VAL A 1 76 ? 2.887 -4.964 -8.144 1.00 85.38 76 VAL A N 1
ATOM 556 C CA . VAL A 1 76 ? 3.185 -4.698 -6.725 1.00 85.38 76 VAL A CA 1
ATOM 557 C C . VAL A 1 76 ? 3.101 -3.201 -6.432 1.00 85.38 76 VAL A C 1
ATOM 559 O O . VAL A 1 76 ? 2.428 -2.806 -5.479 1.00 85.38 76 VAL A O 1
ATOM 562 N N . ILE A 1 77 ? 3.738 -2.358 -7.253 1.00 87.12 77 ILE A N 1
ATOM 563 C CA . ILE A 1 77 ? 3.698 -0.895 -7.098 1.00 87.12 77 ILE A CA 1
ATOM 564 C C . ILE A 1 77 ? 2.251 -0.395 -7.160 1.00 87.12 77 ILE A C 1
ATOM 566 O O . ILE A 1 77 ? 1.822 0.373 -6.298 1.00 87.12 77 ILE A O 1
ATOM 570 N N . PHE A 1 78 ? 1.482 -0.867 -8.140 1.00 88.75 78 PHE A N 1
ATOM 571 C CA . PHE A 1 78 ? 0.101 -0.439 -8.340 1.00 88.75 78 PHE A CA 1
ATOM 572 C C . PHE A 1 78 ? -0.798 -0.802 -7.150 1.00 88.75 78 PHE A C 1
ATOM 574 O O . PHE A 1 78 ? -1.523 0.050 -6.633 1.00 88.75 78 PHE A O 1
ATOM 581 N N . VAL A 1 79 ? -0.703 -2.041 -6.657 1.00 89.12 79 VAL A N 1
ATOM 582 C CA . VAL A 1 79 ? -1.452 -2.500 -5.476 1.00 89.12 79 VAL A CA 1
ATOM 583 C C . VAL A 1 79 ? -1.006 -1.757 -4.214 1.00 89.12 79 VAL A C 1
ATOM 585 O O . VAL A 1 79 ? -1.850 -1.394 -3.396 1.00 89.12 79 VAL A O 1
ATOM 588 N N . SER A 1 80 ? 0.290 -1.455 -4.082 1.00 87.00 80 SER A N 1
ATOM 589 C CA . SER A 1 80 ? 0.832 -0.673 -2.961 1.00 87.00 80 SER A CA 1
ATOM 590 C C . SER A 1 80 ? 0.248 0.734 -2.913 1.00 87.00 80 SER A C 1
ATOM 592 O O . SER A 1 80 ? -0.186 1.185 -1.854 1.00 87.00 80 SER A O 1
ATOM 594 N N . ILE A 1 81 ? 0.187 1.411 -4.061 1.00 90.19 81 ILE A N 1
ATOM 595 C CA . ILE A 1 81 ? -0.412 2.743 -4.186 1.00 90.19 81 ILE A CA 1
ATOM 596 C C . ILE A 1 81 ? -1.909 2.673 -3.885 1.00 90.19 81 ILE A C 1
ATOM 598 O O . ILE A 1 81 ? -2.405 3.472 -3.095 1.00 90.19 81 ILE A O 1
ATOM 602 N N . ALA A 1 82 ? -2.629 1.706 -4.458 1.00 89.50 82 ALA A N 1
ATOM 603 C CA . ALA A 1 82 ? -4.070 1.575 -4.262 1.00 89.50 82 ALA A CA 1
ATOM 604 C C . ALA A 1 82 ? -4.439 1.317 -2.789 1.00 89.50 82 ALA A C 1
ATOM 606 O O . ALA A 1 82 ? -5.307 1.999 -2.238 1.00 89.50 82 ALA A O 1
ATOM 607 N N . LEU A 1 83 ? -3.753 0.378 -2.128 1.00 88.31 83 LEU A N 1
ATOM 608 C CA . LEU A 1 83 ? -3.954 0.088 -0.706 1.00 88.31 83 LEU A CA 1
ATOM 609 C C . LEU A 1 83 ? -3.489 1.239 0.188 1.00 88.31 83 LEU A C 1
ATOM 611 O O . LEU A 1 83 ? -4.198 1.600 1.129 1.00 88.31 83 LEU A O 1
ATOM 615 N N . GLY A 1 84 ? -2.330 1.830 -0.108 1.00 89.38 84 GLY A N 1
ATOM 616 C CA . GLY A 1 84 ? -1.792 2.966 0.636 1.00 89.38 84 GLY A CA 1
ATOM 617 C C . GLY A 1 84 ? -2.729 4.171 0.584 1.00 89.38 84 GLY A C 1
ATOM 618 O O . GLY A 1 84 ? -3.042 4.765 1.617 1.00 89.38 84 GLY A O 1
ATOM 619 N N . PHE A 1 85 ? -3.264 4.474 -0.599 1.00 88.88 85 PHE A N 1
ATOM 620 C CA . PHE A 1 85 ? -4.265 5.517 -0.798 1.00 88.88 85 PHE A CA 1
ATOM 621 C C . PHE A 1 85 ? -5.552 5.228 -0.029 1.00 88.88 85 PHE A C 1
ATOM 623 O O . PHE A 1 85 ? -6.044 6.091 0.692 1.00 88.88 85 PHE A O 1
ATOM 630 N N . LEU A 1 86 ? -6.082 4.006 -0.125 1.00 87.44 86 LEU A N 1
ATOM 631 C CA . LEU A 1 86 ? -7.330 3.644 0.544 1.00 87.44 86 LEU A CA 1
ATOM 632 C C . LEU A 1 86 ? -7.217 3.726 2.073 1.00 87.44 86 LEU A C 1
ATOM 634 O O . LEU A 1 86 ? -8.127 4.224 2.741 1.00 87.44 86 LEU A O 1
ATOM 638 N N . ALA A 1 87 ? -6.087 3.277 2.620 1.00 87.81 87 ALA A N 1
ATOM 639 C CA . ALA A 1 87 ? -5.799 3.339 4.046 1.00 87.81 87 ALA A CA 1
ATOM 640 C C . ALA A 1 87 ? -5.581 4.780 4.537 1.00 87.81 87 ALA A C 1
ATOM 642 O O . ALA A 1 87 ? -6.130 5.159 5.570 1.00 87.81 87 ALA A O 1
ATOM 643 N N . SER A 1 88 ? -4.846 5.603 3.783 1.00 88.25 88 SER A N 1
ATOM 644 C CA . SER A 1 88 ? -4.585 7.010 4.134 1.00 88.25 88 SER A CA 1
ATOM 645 C C . SER A 1 88 ? -5.720 7.970 3.780 1.00 88.25 88 SER A C 1
ATOM 647 O O . SER A 1 88 ? -5.674 9.132 4.171 1.00 88.25 88 SER A O 1
ATOM 649 N N . PHE A 1 89 ? -6.770 7.503 3.103 1.00 84.44 89 PHE A N 1
ATOM 650 C CA . PHE A 1 89 ? -7.844 8.336 2.567 1.00 84.44 89 PHE A CA 1
ATOM 651 C C . PHE A 1 89 ? -8.512 9.253 3.603 1.00 84.44 89 PHE A C 1
ATOM 653 O O . PHE A 1 89 ? -8.788 10.417 3.331 1.00 84.44 89 PHE A O 1
ATOM 660 N N . THR A 1 90 ? -8.769 8.738 4.807 1.00 79.81 90 THR A N 1
ATOM 661 C CA . THR A 1 90 ? -9.338 9.513 5.923 1.00 79.81 90 THR A CA 1
ATOM 662 C C . THR A 1 90 ? -8.380 10.591 6.416 1.00 79.81 90 THR A C 1
ATOM 664 O O . THR A 1 90 ? -8.819 11.700 6.695 1.00 79.81 90 THR A O 1
ATOM 667 N N . LEU A 1 91 ? -7.082 10.287 6.478 1.00 83.31 91 LEU A N 1
ATOM 668 C CA . LEU A 1 91 ? -6.041 11.230 6.888 1.00 83.31 91 LEU A CA 1
ATOM 669 C C . LEU A 1 91 ? -5.856 12.334 5.833 1.00 83.31 91 LEU A C 1
ATOM 671 O O . LEU A 1 91 ? -5.821 13.516 6.157 1.00 83.31 91 LEU A O 1
ATOM 675 N N . LEU A 1 92 ? -5.829 11.947 4.554 1.00 83.12 92 LEU A N 1
ATOM 676 C CA . LEU A 1 92 ? -5.772 12.872 3.422 1.00 83.12 92 LEU A CA 1
ATOM 677 C C . LEU A 1 92 ? -6.998 13.791 3.394 1.00 83.12 92 LEU A C 1
ATOM 679 O O . LEU A 1 92 ? -6.858 14.989 3.176 1.00 83.12 92 LEU A O 1
ATOM 683 N N . GLY A 1 93 ? -8.191 13.256 3.666 1.00 79.25 93 GLY A N 1
ATOM 684 C CA . GLY A 1 93 ? -9.415 14.050 3.771 1.00 79.25 93 GLY A CA 1
ATOM 685 C C . GLY A 1 93 ? -9.388 15.060 4.921 1.00 79.25 93 GLY A C 1
ATOM 686 O O . GLY A 1 93 ? -9.925 16.151 4.772 1.00 79.25 93 GLY A O 1
ATOM 687 N N . GLN A 1 94 ? -8.731 14.742 6.040 1.00 79.06 94 GLN A N 1
ATOM 688 C CA . GLN A 1 94 ? -8.555 15.682 7.154 1.00 79.06 94 GLN A CA 1
ATOM 689 C C . GLN A 1 94 ? -7.568 16.810 6.824 1.00 79.06 94 GLN A C 1
ATOM 691 O O . GLN A 1 94 ? -7.756 17.931 7.285 1.00 79.06 94 GLN A O 1
ATOM 696 N N . TRP A 1 95 ? -6.526 16.535 6.035 1.00 79.06 95 TRP A N 1
ATOM 697 C CA . TRP A 1 95 ? -5.495 17.525 5.692 1.00 79.06 95 TRP A CA 1
ATOM 698 C C . TRP A 1 95 ? -5.835 18.376 4.465 1.00 79.06 95 TRP A C 1
ATOM 700 O O . TRP A 1 95 ? -5.453 19.541 4.405 1.00 79.06 95 TRP A O 1
ATOM 710 N N . PHE A 1 96 ? -6.552 17.809 3.492 1.00 72.88 96 PHE A N 1
ATOM 711 C CA . PHE A 1 96 ? -6.846 18.445 2.200 1.00 72.88 96 PHE A CA 1
ATOM 712 C C . PHE A 1 96 ? -8.349 18.683 1.963 1.00 72.88 96 PHE A C 1
ATOM 714 O O . PHE A 1 96 ? -8.755 19.089 0.871 1.00 72.88 96 PHE A O 1
ATOM 721 N N . GLY A 1 97 ? -9.201 18.414 2.955 1.00 64.31 97 GLY A N 1
ATOM 722 C CA . GLY A 1 97 ? -10.653 18.510 2.832 1.00 64.31 97 GLY A CA 1
ATOM 723 C C . GLY A 1 97 ? -11.177 19.945 2.821 1.00 64.31 97 GLY A C 1
ATOM 724 O O . GLY A 1 97 ? -11.443 20.520 3.869 1.00 64.31 97 GLY A O 1
ATOM 725 N N . GLY A 1 98 ? -11.417 20.493 1.629 1.00 67.25 98 GLY A N 1
ATOM 726 C CA . GLY A 1 98 ? -12.447 21.518 1.421 1.00 67.25 98 GLY A CA 1
ATOM 727 C C . GLY A 1 98 ? -13.836 20.878 1.258 1.00 67.25 98 GLY A C 1
ATOM 728 O O . GLY A 1 98 ? -13.935 19.710 0.872 1.00 67.25 98 GLY A O 1
ATOM 729 N N . SER A 1 99 ? -14.914 21.635 1.499 1.00 59.91 99 SER A N 1
ATOM 730 C CA . SER A 1 99 ? -16.310 21.142 1.500 1.00 59.91 99 SER A CA 1
ATOM 731 C C . SER A 1 99 ? -16.702 20.326 0.254 1.00 59.91 99 SER A C 1
ATOM 733 O O . SER A 1 99 ? -17.394 19.321 0.378 1.00 59.91 99 SER A O 1
ATOM 735 N N . ALA A 1 100 ? -16.189 20.674 -0.931 1.00 58.94 100 ALA A N 1
ATOM 736 C CA . ALA A 1 100 ? -16.462 19.959 -2.184 1.00 58.94 100 ALA A CA 1
ATOM 737 C C . ALA A 1 100 ? -15.602 18.691 -2.410 1.00 58.94 100 ALA A C 1
ATOM 739 O O . ALA A 1 100 ? -16.013 17.772 -3.122 1.00 58.94 100 ALA A O 1
ATOM 740 N N . ALA A 1 101 ? -14.400 18.624 -1.826 1.00 59.97 101 ALA A N 1
ATOM 741 C CA . ALA A 1 101 ? -13.507 17.466 -1.940 1.00 59.97 101 ALA A CA 1
ATOM 742 C C . ALA A 1 101 ? -13.910 16.345 -0.971 1.00 59.97 101 ALA A C 1
ATOM 744 O O . ALA A 1 101 ? -13.744 15.165 -1.285 1.00 59.97 101 ALA A O 1
ATOM 745 N N . ALA A 1 102 ? -14.497 16.709 0.172 1.00 66.69 102 ALA A N 1
ATOM 746 C CA . ALA A 1 102 ? -15.000 15.763 1.159 1.00 66.69 102 ALA A CA 1
ATOM 747 C C . ALA A 1 102 ? -16.142 14.897 0.598 1.00 66.69 102 ALA A C 1
ATOM 749 O O . ALA A 1 102 ? -16.118 13.678 0.746 1.00 66.69 102 ALA A O 1
ATOM 750 N N . GLU A 1 103 ? -17.098 15.494 -0.116 1.00 68.81 103 GLU A N 1
ATOM 751 C CA . GLU A 1 103 ? -18.287 14.791 -0.616 1.00 68.81 103 GLU A CA 1
ATOM 752 C C . GLU A 1 103 ? -17.954 13.806 -1.752 1.00 68.81 103 GLU A C 1
ATOM 754 O O . GLU A 1 103 ? -18.283 12.616 -1.687 1.00 68.81 103 GLU A O 1
ATOM 759 N N . LYS A 1 104 ? -17.184 14.263 -2.753 1.00 72.00 104 LYS A N 1
ATOM 760 C CA . LYS A 1 104 ? -16.633 13.385 -3.803 1.00 72.00 104 LYS A CA 1
ATOM 761 C C . LYS A 1 104 ? -15.703 12.330 -3.217 1.00 72.00 104 LYS A C 1
ATOM 763 O O . LYS A 1 104 ? -15.663 11.201 -3.709 1.00 72.00 104 LYS A O 1
ATOM 768 N N . GLY A 1 105 ? -14.977 12.687 -2.163 1.00 74.75 105 GLY A N 1
ATOM 769 C CA . GLY A 1 105 ? -14.078 11.781 -1.482 1.00 74.75 105 GLY A CA 1
ATOM 770 C C . GLY A 1 105 ? -14.814 10.634 -0.788 1.00 74.75 105 GLY A C 1
ATOM 771 O O . GLY A 1 105 ? -14.452 9.472 -0.963 1.00 74.75 105 GLY A O 1
ATOM 772 N N . VAL A 1 106 ? -15.899 10.923 -0.072 1.00 75.62 106 VAL A N 1
ATOM 773 C CA . VAL A 1 106 ? -16.736 9.896 0.567 1.00 75.62 106 VAL A CA 1
ATOM 774 C C . VAL A 1 106 ? -17.342 8.953 -0.476 1.00 75.62 106 VAL A C 1
ATOM 776 O O . VAL A 1 106 ? -17.262 7.733 -0.311 1.00 75.62 106 VAL A O 1
ATOM 779 N N . ALA A 1 107 ? -17.860 9.487 -1.586 1.00 80.94 107 ALA A N 1
ATOM 780 C CA . ALA A 1 107 ? -18.392 8.672 -2.679 1.00 80.94 107 ALA A CA 1
ATOM 781 C C . ALA A 1 107 ? -17.314 7.782 -3.329 1.00 80.94 107 ALA A C 1
ATOM 783 O O . ALA A 1 107 ? -17.566 6.616 -3.644 1.00 80.94 107 ALA A O 1
ATOM 784 N N . LEU A 1 108 ? -16.096 8.305 -3.501 1.00 81.12 108 LEU A N 1
ATOM 785 C CA . LEU A 1 108 ? -14.965 7.543 -4.028 1.00 81.12 108 LEU A CA 1
ATOM 786 C C . LEU A 1 108 ? -14.534 6.440 -3.052 1.00 81.12 108 LEU A C 1
ATOM 788 O O . LEU A 1 108 ? -14.365 5.291 -3.463 1.00 81.12 108 LEU A O 1
ATOM 792 N N . ARG A 1 109 ? -14.429 6.749 -1.755 1.00 79.50 109 ARG A N 1
ATOM 793 C CA . ARG A 1 109 ? -14.108 5.771 -0.706 1.00 79.50 109 ARG A CA 1
ATOM 794 C C . ARG A 1 109 ? -15.139 4.650 -0.650 1.00 79.50 109 ARG A C 1
ATOM 796 O O . ARG A 1 109 ? -14.738 3.498 -0.547 1.00 79.50 109 ARG A O 1
ATOM 803 N N . ALA A 1 110 ? -16.431 4.962 -0.769 1.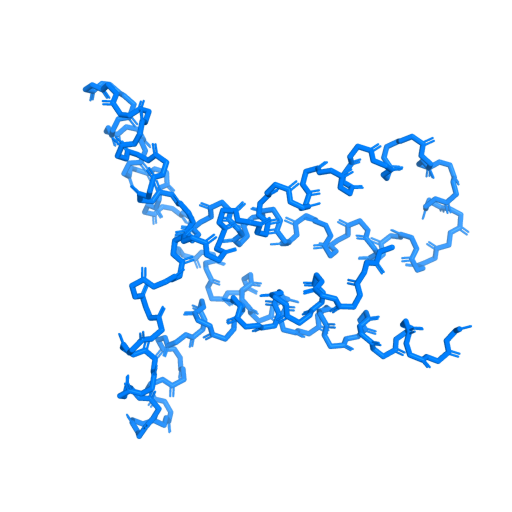00 83.19 110 ALA A N 1
ATOM 804 C CA . ALA A 1 110 ? -17.509 3.971 -0.775 1.00 83.19 110 ALA A CA 1
ATOM 805 C C . ALA A 1 110 ? -17.408 2.980 -1.950 1.00 83.19 110 ALA A C 1
ATOM 807 O O . ALA A 1 110 ? -17.774 1.816 -1.812 1.00 83.19 110 ALA A O 1
ATOM 808 N N . LYS A 1 111 ? -16.862 3.410 -3.093 1.00 83.94 111 LYS A N 1
ATOM 809 C CA . LYS A 1 111 ? -16.568 2.511 -4.219 1.00 83.94 111 LYS A CA 1
ATOM 810 C C . LYS A 1 111 ? -15.274 1.732 -4.008 1.00 83.94 111 LYS A C 1
ATOM 812 O O . LYS A 1 111 ? -15.223 0.542 -4.295 1.00 83.94 111 LYS A O 1
ATOM 817 N N . LEU A 1 112 ? -14.231 2.388 -3.503 1.00 80.88 112 LEU A N 1
ATOM 818 C CA . LEU A 1 112 ? -12.914 1.776 -3.318 1.00 80.88 112 LEU A CA 1
ATOM 819 C C . LEU A 1 112 ? -12.882 0.751 -2.178 1.00 80.88 112 LEU A C 1
ATOM 821 O O . LEU A 1 112 ? -12.154 -0.233 -2.282 1.00 80.88 112 LEU A O 1
ATOM 825 N N . ILE A 1 113 ? -13.690 0.923 -1.126 1.00 80.75 113 ILE A N 1
ATOM 826 C CA . ILE A 1 113 ? -13.792 -0.048 -0.025 1.00 80.75 113 ILE A CA 1
ATOM 827 C C . ILE A 1 113 ? -14.291 -1.420 -0.500 1.00 80.75 113 ILE A C 1
ATOM 829 O O . ILE A 1 113 ? -13.858 -2.439 0.033 1.00 80.75 113 ILE A O 1
ATOM 833 N N . LEU A 1 114 ? -15.110 -1.474 -1.558 1.00 84.69 114 LEU A N 1
ATOM 834 C CA . LEU A 1 114 ? -15.524 -2.740 -2.182 1.00 84.69 114 LEU A CA 1
ATOM 835 C C . LEU A 1 114 ? -14.328 -3.521 -2.743 1.00 84.69 114 LEU A C 1
ATOM 837 O O . LEU A 1 114 ? -14.329 -4.749 -2.751 1.00 84.69 114 LEU A O 1
ATOM 841 N N . TYR A 1 115 ? -13.282 -2.807 -3.161 1.00 85.88 115 TYR A N 1
ATOM 842 C CA . TYR A 1 115 ? -12.038 -3.387 -3.655 1.00 85.88 115 TYR A CA 1
ATOM 843 C C . TYR A 1 115 ? -10.977 -3.551 -2.562 1.00 85.88 115 TYR A C 1
ATOM 845 O O . TYR A 1 115 ? -9.929 -4.132 -2.831 1.00 85.88 115 TYR A O 1
ATOM 853 N N . GLN A 1 116 ? -11.230 -3.103 -1.326 1.00 84.06 116 GLN A N 1
ATOM 854 C CA . GLN A 1 116 ? -10.255 -3.157 -0.232 1.00 84.06 116 GLN A CA 1
ATOM 855 C C . GLN A 1 116 ? -9.777 -4.577 0.046 1.00 84.06 116 GLN A C 1
ATOM 857 O O . GLN A 1 116 ? -8.583 -4.831 0.145 1.00 84.06 116 GLN A O 1
ATOM 862 N N . VAL A 1 117 ? -10.726 -5.501 0.159 1.00 85.25 117 VAL A N 1
ATOM 863 C CA . VAL A 1 117 ? -10.464 -6.903 0.473 1.00 85.25 117 VAL A CA 1
ATOM 864 C C . VAL A 1 117 ? -9.726 -7.617 -0.668 1.00 85.25 117 VAL A C 1
ATOM 866 O O . VAL A 1 117 ? -8.673 -8.189 -0.394 1.00 85.25 117 VAL A O 1
ATOM 869 N N . PRO A 1 118 ? -10.178 -7.578 -1.940 1.00 87.75 11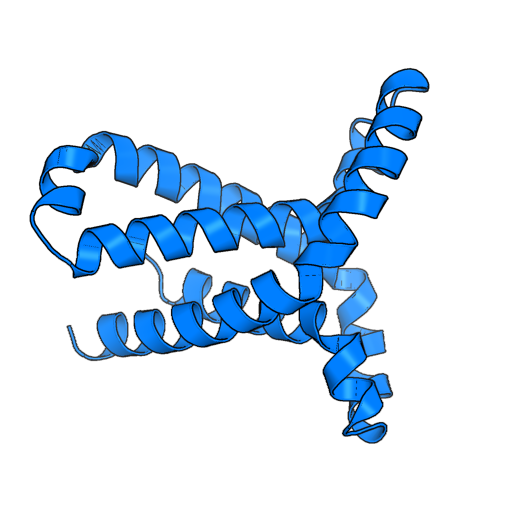8 PRO A N 1
ATOM 870 C CA . PRO A 1 118 ? -9.432 -8.214 -3.028 1.00 87.75 118 PRO A CA 1
ATOM 871 C C . PRO A 1 118 ? -8.058 -7.570 -3.257 1.00 87.75 118 PRO A C 1
ATOM 873 O O . PRO A 1 118 ? -7.090 -8.297 -3.476 1.00 87.75 118 PRO A O 1
ATOM 876 N N . LEU A 1 119 ? -7.930 -6.242 -3.127 1.00 86.75 119 LEU A N 1
ATOM 877 C CA . LEU A 1 119 ? -6.621 -5.579 -3.148 1.00 86.75 119 LEU A CA 1
ATOM 878 C C . LEU A 1 119 ? -5.754 -6.015 -1.966 1.00 86.75 119 LEU A C 1
ATOM 880 O O . LEU A 1 119 ? -4.555 -6.188 -2.138 1.00 86.75 119 LEU A O 1
ATOM 884 N N . GLY A 1 120 ? -6.343 -6.226 -0.789 1.00 85.94 120 GLY A N 1
ATOM 885 C CA . GLY A 1 120 ? -5.643 -6.698 0.400 1.00 85.94 120 GLY A CA 1
ATOM 886 C C . GLY A 1 120 ? -5.081 -8.104 0.216 1.00 85.94 120 GLY A C 1
ATOM 887 O O . GLY A 1 120 ? -3.906 -8.332 0.495 1.00 85.94 120 GLY A O 1
ATOM 888 N N . VAL A 1 121 ? -5.878 -9.024 -0.334 1.00 87.44 121 VAL A N 1
ATOM 889 C CA . VAL A 1 121 ? -5.424 -10.378 -0.692 1.00 87.44 121 VAL A CA 1
ATOM 890 C C . VAL A 1 121 ? -4.324 -10.312 -1.751 1.00 87.44 121 VAL A C 1
ATOM 892 O O . VAL A 1 121 ? -3.284 -10.951 -1.585 1.00 87.44 121 VAL A O 1
ATOM 895 N N . ALA A 1 122 ? -4.507 -9.501 -2.797 1.00 87.88 122 ALA A N 1
ATOM 896 C CA . ALA A 1 122 ? -3.481 -9.286 -3.815 1.00 87.88 122 ALA A CA 1
ATOM 897 C C . ALA A 1 122 ? -2.189 -8.728 -3.198 1.00 87.88 122 ALA A C 1
ATOM 899 O O . ALA A 1 122 ? -1.106 -9.208 -3.515 1.00 87.88 122 ALA A O 1
ATOM 900 N N . GLY A 1 123 ? -2.295 -7.777 -2.268 1.00 85.81 123 GLY A N 1
ATOM 901 C CA . GLY A 1 123 ? -1.164 -7.195 -1.552 1.00 85.81 123 GLY A CA 1
ATOM 902 C C . GLY A 1 123 ? -0.409 -8.215 -0.702 1.00 85.81 123 GLY A C 1
ATOM 903 O O . GLY A 1 123 ? 0.818 -8.225 -0.717 1.00 85.81 123 GLY A O 1
ATOM 904 N N . ILE A 1 124 ? -1.114 -9.125 -0.023 1.00 86.00 124 ILE A N 1
ATOM 905 C CA . ILE A 1 124 ? -0.485 -10.211 0.744 1.00 86.00 124 ILE A CA 1
ATOM 906 C C . ILE A 1 124 ? 0.261 -11.169 -0.191 1.00 86.00 124 ILE A C 1
ATOM 908 O O . ILE A 1 124 ? 1.431 -11.460 0.044 1.00 86.00 124 ILE A O 1
ATOM 912 N N . VAL A 1 125 ? -0.395 -11.648 -1.254 1.00 88.06 125 VAL A N 1
ATOM 913 C CA . VAL A 1 125 ? 0.189 -12.632 -2.183 1.00 88.06 125 VAL A CA 1
ATOM 914 C C . VAL A 1 125 ? 1.389 -12.042 -2.922 1.00 88.06 125 VAL A C 1
ATOM 916 O O . VAL A 1 125 ? 2.465 -12.638 -2.934 1.00 88.06 125 VAL A O 1
ATOM 919 N N . LEU A 1 126 ? 1.228 -10.849 -3.497 1.00 85.56 126 LEU A N 1
ATOM 920 C CA . LEU A 1 126 ? 2.286 -10.164 -4.235 1.00 85.56 126 LEU A CA 1
ATOM 921 C C . LEU A 1 126 ? 3.419 -9.715 -3.309 1.00 85.56 126 LEU A C 1
ATOM 923 O O . LEU A 1 126 ? 4.583 -9.826 -3.682 1.00 85.56 126 LEU A O 1
ATOM 927 N N . GLY A 1 127 ? 3.099 -9.262 -2.094 1.00 82.25 127 GLY A N 1
ATOM 928 C CA . GLY A 1 127 ? 4.090 -8.892 -1.086 1.00 82.25 127 GLY A CA 1
ATOM 929 C C . GLY A 1 127 ? 4.925 -10.085 -0.628 1.00 82.25 127 GLY A C 1
ATOM 930 O O . GLY A 1 127 ? 6.147 -9.975 -0.553 1.00 82.25 127 GLY A O 1
ATOM 931 N N . ALA A 1 128 ? 4.296 -11.238 -0.385 1.00 83.44 128 ALA A N 1
ATOM 932 C CA . ALA A 1 128 ? 4.995 -12.468 -0.017 1.00 83.44 128 ALA A CA 1
ATOM 933 C C . ALA A 1 128 ? 5.886 -12.982 -1.159 1.00 83.44 128 ALA A C 1
ATOM 935 O O . ALA A 1 128 ? 7.053 -13.306 -0.934 1.00 83.44 128 ALA A O 1
ATOM 936 N N . TYR A 1 129 ? 5.363 -12.995 -2.388 1.00 82.50 129 TYR A N 1
ATOM 937 C CA . TYR A 1 129 ? 6.125 -13.385 -3.575 1.00 82.50 129 TYR A CA 1
ATOM 938 C C . TYR A 1 129 ? 7.334 -12.469 -3.806 1.00 82.50 129 TYR A C 1
ATOM 940 O O . TYR A 1 129 ? 8.446 -12.942 -4.035 1.00 82.50 129 TYR A O 1
ATOM 948 N N . TRP A 1 130 ? 7.138 -11.153 -3.695 1.00 78.94 130 TRP A N 1
ATOM 949 C CA . TRP A 1 130 ? 8.212 -10.185 -3.896 1.00 78.94 130 TRP A CA 1
ATOM 950 C C . TRP A 1 130 ? 9.261 -10.239 -2.782 1.00 78.94 130 TRP A C 1
ATOM 952 O O . TRP A 1 130 ? 10.454 -10.162 -3.065 1.00 78.94 130 TRP A O 1
ATOM 962 N N . ALA A 1 131 ? 8.838 -10.424 -1.526 1.00 78.94 131 ALA A N 1
ATOM 963 C CA . ALA A 1 131 ? 9.750 -10.619 -0.400 1.00 78.94 131 ALA A CA 1
ATOM 964 C C . ALA A 1 131 ? 10.655 -11.842 -0.610 1.00 78.94 131 ALA A C 1
ATOM 966 O O . ALA A 1 131 ? 11.863 -11.738 -0.403 1.00 78.94 131 ALA A O 1
ATOM 967 N N . PHE A 1 132 ? 10.089 -12.964 -1.071 1.00 78.81 132 PHE A N 1
ATOM 968 C CA . PHE A 1 132 ? 10.851 -14.169 -1.400 1.00 78.81 132 PHE A CA 1
ATOM 969 C C . PHE A 1 132 ? 11.900 -13.892 -2.484 1.00 78.81 132 PHE A C 1
ATOM 971 O O . PHE A 1 132 ? 13.078 -14.154 -2.268 1.00 78.81 132 PHE A O 1
ATOM 978 N N . LEU A 1 133 ? 11.496 -13.261 -3.590 1.00 74.56 133 LEU A N 1
ATOM 979 C CA . LEU A 1 133 ? 12.395 -12.892 -4.689 1.00 74.56 133 LEU A CA 1
ATOM 980 C C . LEU A 1 133 ? 13.571 -12.022 -4.234 1.00 74.56 133 LEU A C 1
ATOM 982 O O . LEU A 1 133 ? 14.701 -12.261 -4.645 1.00 74.56 133 LEU A O 1
ATOM 986 N N . THR A 1 134 ? 13.314 -11.035 -3.371 1.00 69.75 134 THR A N 1
ATOM 987 C CA . THR A 1 134 ? 14.360 -10.144 -2.839 1.00 69.75 134 THR A CA 1
ATOM 988 C C . THR A 1 134 ? 15.277 -10.793 -1.804 1.00 69.75 134 THR A C 1
ATOM 990 O O . THR A 1 134 ? 16.330 -10.239 -1.523 1.00 69.75 134 THR A O 1
ATOM 993 N N . LEU A 1 135 ? 14.875 -11.916 -1.201 1.00 67.81 135 LEU A N 1
ATOM 994 C CA . LEU A 1 135 ? 15.698 -12.674 -0.248 1.00 67.81 135 LEU A CA 1
ATOM 995 C C . LEU A 1 135 ? 16.587 -13.714 -0.943 1.00 67.81 135 LEU A C 1
ATOM 997 O O . LEU A 1 135 ? 17.585 -14.137 -0.370 1.00 67.81 135 LEU A O 1
ATOM 1001 N N . THR A 1 136 ? 16.205 -14.155 -2.144 1.00 64.44 136 THR A N 1
ATOM 1002 C CA . THR A 1 136 ? 16.910 -15.189 -2.920 1.00 64.44 136 THR A CA 1
ATOM 1003 C C . THR A 1 136 ? 17.810 -14.642 -4.031 1.00 64.44 136 THR A C 1
ATOM 1005 O O . THR A 1 136 ? 18.471 -15.434 -4.700 1.00 64.44 136 THR A O 1
ATOM 1008 N N . ALA A 1 137 ? 17.794 -13.328 -4.265 1.00 56.56 137 ALA A N 1
ATOM 1009 C CA . ALA A 1 137 ? 18.601 -12.620 -5.262 1.00 56.56 137 ALA A CA 1
ATOM 1010 C C . ALA A 1 137 ? 19.742 -11.852 -4.588 1.00 56.56 137 ALA A C 1
ATOM 1012 O O . ALA A 1 137 ? 20.831 -11.787 -5.198 1.00 56.56 137 ALA A O 1
#